Protein AF-A0A948JRC6-F1 (afdb_monomer)

Mean predicted aligned error: 4.11 Å

Radius of gyration: 13.5 Å; Cα contacts (8 Å, |Δi|>4): 110; chains: 1; bounding box: 30×24×35 Å

Sequence (69 aa):
LQITAAVTDGELQLSMVDNGKLAANWRPGNGIKGMQERLAECGGVLQVDSTQQAMHLRLRLPYMESENA

Solvent-accessible surface area (backbone atoms only — not comparable to full-atom values): 4044 Å² total; per-residue (Å²): 114,50,77,49,75,48,78,55,97,62,23,37,35,37,41,37,36,48,85,55,72,61,56,97,81,67,71,84,50,70,70,56,50,50,51,34,50,58,29,44,76,61,71,21,46,60,48,81,52,68,56,95,48,6,48,29,42,39,37,40,30,68,50,76,88,66,94,83,123

pLDDT: mean 92.87, std 8.84, range [50.41, 98.19]

Secondary structure (DSSP, 8-state):
-EEEEEEETTEEEEEEE-S----TT----HHHHHHHHHHHHTT-EEEEEEETTEEEEEEEEE----S--

Foldseek 3Di:
DDWDWDQDPQKIKIKDWDPDADDPPDDDDPVNVVVQVVQVVQVKGWDWDADVRIIMIIIIGRHDDDPPD

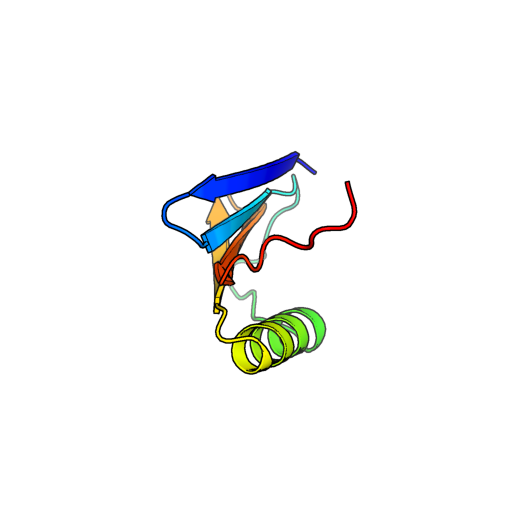Structure (mmCIF, N/CA/C/O backbone):
data_AF-A0A948JRC6-F1
#
_entry.id   AF-A0A948JRC6-F1
#
loop_
_atom_site.group_PDB
_atom_site.id
_atom_site.type_symbol
_atom_site.label_atom_id
_atom_site.label_alt_id
_atom_site.label_comp_id
_atom_site.label_asym_id
_atom_site.label_entity_id
_atom_site.label_seq_id
_atom_site.pdbx_PDB_ins_code
_atom_site.Cartn_x
_atom_site.Cartn_y
_atom_site.Cartn_z
_atom_site.occupancy
_atom_site.B_iso_or_equiv
_atom_site.auth_seq_id
_atom_site.auth_comp_id
_atom_site.auth_asym_id
_atom_site.auth_atom_id
_atom_site.pdbx_PDB_model_num
ATOM 1 N N . LEU A 1 1 ? -0.265 9.885 -10.311 1.00 85.62 1 LEU A N 1
ATOM 2 C CA . LEU A 1 1 ? -0.435 9.157 -9.039 1.00 85.62 1 LEU A CA 1
ATOM 3 C C . LEU A 1 1 ? -1.878 9.322 -8.601 1.00 85.62 1 LEU A C 1
ATOM 5 O O . LEU A 1 1 ? -2.311 10.452 -8.417 1.00 85.62 1 LEU A O 1
ATOM 9 N N . GLN A 1 2 ? -2.610 8.222 -8.506 1.00 94.94 2 GLN A N 1
ATOM 10 C CA . GLN A 1 2 ? -3.966 8.178 -7.977 1.00 94.94 2 GLN A CA 1
ATOM 11 C C . GLN A 1 2 ? -3.920 7.524 -6.600 1.00 94.94 2 GLN A C 1
ATOM 13 O O . GLN A 1 2 ? -3.292 6.480 -6.437 1.00 94.94 2 GLN A O 1
ATOM 18 N N . ILE A 1 3 ? -4.572 8.149 -5.623 1.00 96.69 3 ILE A N 1
ATOM 19 C CA . ILE A 1 3 ? -4.670 7.657 -4.249 1.00 96.69 3 ILE A CA 1
ATOM 20 C C . ILE A 1 3 ? -6.147 7.629 -3.888 1.00 96.69 3 ILE A C 1
ATOM 22 O O . ILE A 1 3 ? -6.859 8.608 -4.106 1.00 96.69 3 ILE A O 1
ATOM 26 N N . THR A 1 4 ? -6.603 6.507 -3.353 1.00 97.69 4 THR A N 1
ATOM 27 C CA . THR A 1 4 ? -7.957 6.341 -2.825 1.00 97.69 4 THR A CA 1
ATOM 28 C C . THR A 1 4 ? -7.868 5.786 -1.414 1.00 97.69 4 THR A C 1
ATOM 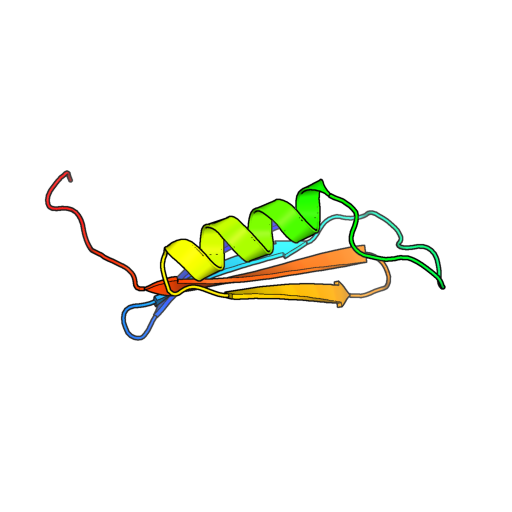30 O O . THR A 1 4 ? -6.982 4.982 -1.114 1.00 97.69 4 THR A O 1
ATOM 33 N N . ALA A 1 5 ? -8.761 6.253 -0.549 1.00 96.62 5 ALA A N 1
ATOM 34 C CA . ALA A 1 5 ? -8.849 5.844 0.840 1.00 96.62 5 ALA A CA 1
ATOM 35 C C . ALA A 1 5 ? -10.317 5.622 1.195 1.00 96.62 5 ALA A C 1
ATOM 37 O O . ALA A 1 5 ? -11.172 6.416 0.801 1.00 96.62 5 ALA A O 1
ATOM 38 N N . ALA A 1 6 ? -10.599 4.563 1.939 1.00 96.75 6 ALA A N 1
ATOM 39 C CA . ALA A 1 6 ? -11.916 4.296 2.490 1.00 96.75 6 ALA A CA 1
ATOM 40 C C . ALA A 1 6 ? -11.771 3.611 3.846 1.00 96.75 6 ALA A C 1
ATOM 42 O O . ALA A 1 6 ? -10.835 2.845 4.061 1.00 96.75 6 ALA A O 1
ATOM 43 N N . VAL A 1 7 ? -12.715 3.872 4.744 1.00 96.31 7 VAL A N 1
ATOM 44 C CA . VAL A 1 7 ? -12.894 3.061 5.948 1.00 96.31 7 VAL A CA 1
ATOM 45 C C . VAL A 1 7 ? -14.004 2.064 5.651 1.00 96.31 7 VAL A C 1
ATOM 47 O O . VAL A 1 7 ? -15.092 2.447 5.221 1.00 96.31 7 VAL A O 1
ATOM 50 N N . THR A 1 8 ? -13.732 0.776 5.806 1.00 94.94 8 THR A N 1
ATOM 51 C CA . THR A 1 8 ? -14.708 -0.295 5.563 1.00 94.94 8 THR A CA 1
ATOM 52 C C . THR A 1 8 ? -14.432 -1.428 6.534 1.00 94.94 8 THR A C 1
ATOM 54 O O . THR A 1 8 ? -13.280 -1.816 6.704 1.00 94.94 8 THR A O 1
ATOM 57 N N . ASP A 1 9 ? -15.478 -1.919 7.200 1.00 93.06 9 ASP A N 1
ATOM 58 C CA . ASP A 1 9 ? -15.405 -3.010 8.182 1.00 93.06 9 ASP A CA 1
ATOM 59 C C . ASP A 1 9 ? -14.375 -2.781 9.306 1.00 93.06 9 ASP A C 1
ATOM 61 O O . ASP A 1 9 ? -13.712 -3.706 9.768 1.00 93.06 9 ASP A O 1
ATOM 65 N N . GLY A 1 10 ? -14.225 -1.527 9.749 1.00 93.88 10 GLY A N 1
ATOM 66 C CA . GLY A 1 10 ? -13.262 -1.165 10.793 1.00 93.88 10 GLY A CA 1
ATOM 67 C C . GLY A 1 10 ? -11.800 -1.183 10.336 1.00 93.88 10 GLY A C 1
ATOM 68 O O . GLY A 1 10 ? -10.908 -1.129 11.176 1.00 93.88 10 GLY A O 1
ATOM 69 N N . GLU A 1 11 ? -11.530 -1.232 9.029 1.00 95.75 11 GLU A N 1
ATOM 70 C CA . GLU A 1 11 ? -10.190 -1.097 8.455 1.00 95.75 11 GLU A CA 1
ATOM 71 C C . GLU A 1 11 ? -10.084 0.168 7.592 1.00 95.75 11 GLU A C 1
ATOM 73 O O . GLU A 1 11 ? -10.972 0.478 6.796 1.00 95.75 11 GLU A O 1
ATOM 78 N N . LEU A 1 12 ? -8.957 0.874 7.696 1.00 95.88 12 LEU A N 1
ATOM 79 C CA . LEU A 1 12 ? -8.522 1.847 6.707 1.00 95.88 12 LEU A CA 1
ATOM 80 C C . LEU A 1 12 ? -7.940 1.079 5.524 1.00 95.88 12 LEU A C 1
ATOM 82 O O . LEU A 1 12 ? -6.909 0.413 5.644 1.00 95.88 12 LEU A O 1
ATOM 86 N N . GLN A 1 13 ? -8.585 1.210 4.373 1.00 97.38 13 GLN A N 1
ATOM 87 C CA . GLN A 1 13 ? -8.115 0.674 3.108 1.00 97.38 13 GLN A CA 1
ATOM 88 C C . GLN A 1 13 ? -7.563 1.808 2.251 1.00 97.38 13 GLN A C 1
ATOM 90 O O . GLN A 1 13 ? -8.230 2.817 2.027 1.00 97.38 13 GLN A O 1
ATOM 95 N N . LEU A 1 14 ? -6.339 1.636 1.760 1.00 97.00 14 LEU A N 1
ATOM 96 C CA . LEU A 1 14 ? -5.652 2.600 0.904 1.00 97.00 14 LEU A CA 1
ATOM 97 C C . LEU A 1 14 ? -5.210 1.900 -0.379 1.00 97.00 14 LEU A C 1
ATOM 99 O O . LEU A 1 14 ? -4.562 0.855 -0.332 1.00 97.00 14 LEU A O 1
ATOM 103 N N . SER A 1 15 ? -5.520 2.492 -1.527 1.00 97.19 15 SER A N 1
ATOM 104 C CA . SER A 1 15 ? -5.012 2.053 -2.828 1.00 97.19 15 SER A CA 1
ATOM 105 C C . SER A 1 15 ? -4.276 3.204 -3.497 1.00 97.19 15 SER A C 1
ATOM 107 O O . SER A 1 15 ? -4.804 4.312 -3.621 1.00 97.19 15 SER A O 1
ATOM 109 N N . MET A 1 16 ? -3.037 2.937 -3.906 1.00 97.00 16 MET A N 1
ATOM 110 C CA . MET A 1 16 ? -2.178 3.884 -4.607 1.00 97.00 16 MET A CA 1
ATOM 111 C C . MET A 1 16 ? -1.712 3.269 -5.919 1.00 97.00 16 MET A C 1
ATOM 113 O O . MET A 1 16 ? -1.125 2.187 -5.920 1.00 97.00 16 MET A O 1
A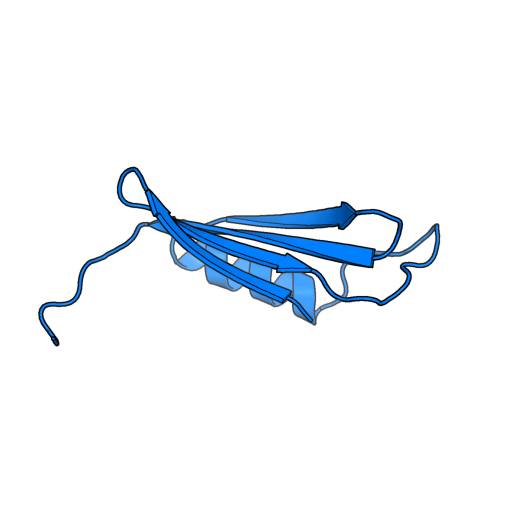TOM 117 N N . VAL A 1 17 ? -1.948 3.974 -7.022 1.00 96.50 17 VAL A N 1
ATOM 118 C CA . VAL A 1 17 ? -1.526 3.569 -8.366 1.00 96.50 17 VAL A CA 1
ATOM 119 C C . VAL A 1 17 ? -0.741 4.707 -9.001 1.00 96.50 17 VAL A C 1
ATOM 121 O O . VAL A 1 17 ? -1.234 5.836 -9.123 1.00 96.50 17 VAL A O 1
ATOM 124 N N . ASP A 1 18 ? 0.500 4.437 -9.391 1.00 93.56 18 ASP A N 1
ATOM 125 C CA . ASP A 1 18 ? 1.278 5.372 -10.199 1.00 93.56 18 ASP A CA 1
ATOM 126 C C . ASP A 1 18 ? 1.066 5.126 -11.700 1.00 93.56 18 ASP A C 1
ATOM 128 O O . ASP A 1 18 ? 0.294 4.270 -12.114 1.00 93.56 18 ASP A O 1
ATOM 132 N N . ASN A 1 19 ? 1.682 5.951 -12.537 1.00 93.75 19 ASN A N 1
ATOM 133 C CA . ASN A 1 19 ? 1.695 5.784 -13.991 1.00 93.75 19 ASN A CA 1
ATOM 134 C C . ASN A 1 19 ? 3.078 5.330 -14.484 1.00 93.75 19 ASN A C 1
ATOM 136 O O . ASN A 1 19 ? 3.442 5.577 -15.634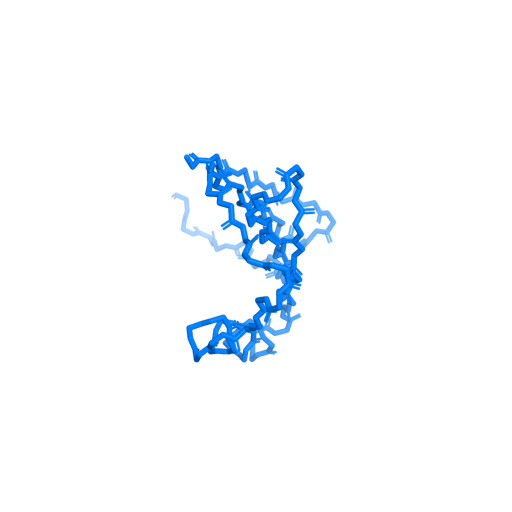 1.00 93.75 19 ASN A O 1
ATOM 140 N N . GLY A 1 20 ? 3.875 4.742 -13.589 1.00 92.94 20 GLY A N 1
ATOM 141 C CA . GLY A 1 20 ? 5.183 4.205 -13.908 1.00 92.94 20 GLY A CA 1
ATOM 142 C C . GLY A 1 20 ? 5.081 2.874 -14.644 1.00 92.94 20 GLY A C 1
ATOM 143 O O . GLY A 1 20 ? 4.004 2.371 -14.954 1.00 92.94 20 GLY A O 1
ATOM 144 N N . LYS A 1 21 ? 6.240 2.277 -14.917 1.00 94.69 21 LYS A N 1
ATOM 145 C CA . LYS A 1 21 ? 6.334 0.933 -15.482 1.00 94.69 21 LYS A CA 1
ATOM 146 C C . LYS A 1 21 ? 7.373 0.136 -14.715 1.00 94.69 21 LYS A C 1
ATOM 148 O O . LYS A 1 21 ? 8.551 0.487 -14.703 1.00 94.69 21 LYS A O 1
ATOM 153 N N . LEU A 1 22 ? 6.933 -0.945 -14.088 1.00 93.50 22 LEU A N 1
ATOM 154 C CA . LEU A 1 22 ? 7.805 -1.887 -13.413 1.00 93.50 22 LEU A CA 1
ATOM 155 C C . LEU A 1 22 ? 8.587 -2.701 -14.445 1.00 93.50 22 LEU A C 1
ATOM 157 O O . LEU A 1 22 ? 8.050 -3.169 -15.453 1.00 93.50 22 LEU A O 1
ATOM 161 N N . ALA A 1 23 ? 9.877 -2.882 -14.173 1.00 92.94 23 ALA A N 1
ATOM 162 C CA . ALA A 1 23 ? 10.698 -3.840 -14.897 1.00 92.94 23 ALA A CA 1
ATOM 163 C C . ALA A 1 23 ? 10.199 -5.270 -14.627 1.00 92.94 23 ALA A C 1
ATOM 165 O O . ALA A 1 23 ? 9.711 -5.568 -13.538 1.00 92.94 23 ALA A O 1
ATOM 166 N N . ALA A 1 24 ? 10.372 -6.178 -15.590 1.00 88.81 24 ALA A N 1
ATOM 167 C CA . ALA A 1 24 ? 9.899 -7.562 -15.472 1.00 88.81 24 ALA A CA 1
ATOM 168 C C . ALA A 1 24 ? 10.483 -8.317 -14.259 1.00 88.81 24 ALA A C 1
ATOM 170 O O . ALA A 1 24 ? 9.851 -9.219 -13.723 1.00 88.81 24 ALA A O 1
ATOM 171 N N . ASN A 1 25 ? 11.684 -7.942 -13.815 1.00 91.38 25 ASN A N 1
ATOM 172 C CA . ASN A 1 25 ? 12.385 -8.517 -12.667 1.00 91.38 25 ASN A CA 1
ATOM 173 C C . ASN A 1 25 ? 12.376 -7.596 -11.435 1.00 91.38 25 ASN A C 1
ATOM 175 O O . ASN A 1 25 ? 13.244 -7.731 -10.569 1.00 91.38 25 ASN A O 1
ATOM 179 N N . TRP A 1 26 ? 11.444 -6.641 -11.370 1.00 93.50 26 TRP A N 1
ATOM 180 C CA . TRP A 1 26 ? 11.323 -5.736 -10.233 1.00 93.50 26 TRP A CA 1
ATOM 181 C C . TRP A 1 26 ? 11.147 -6.515 -8.924 1.00 93.50 26 TRP A C 1
ATOM 183 O O . TRP A 1 26 ? 10.470 -7.543 -8.867 1.00 93.50 26 TRP A O 1
ATOM 193 N N . ARG A 1 27 ? 11.775 -6.017 -7.856 1.00 92.94 27 ARG A N 1
ATOM 194 C CA . ARG A 1 27 ? 11.667 -6.570 -6.505 1.00 92.94 27 ARG A CA 1
ATOM 195 C C . ARG A 1 27 ? 11.508 -5.439 -5.492 1.00 92.94 27 ARG A C 1
ATOM 197 O O . ARG A 1 27 ? 12.078 -4.366 -5.703 1.00 92.94 27 ARG A O 1
ATOM 204 N N . PRO A 1 28 ? 10.822 -5.684 -4.363 1.00 93.62 28 PRO A N 1
ATOM 205 C CA . PRO A 1 28 ? 10.753 -4.730 -3.266 1.00 93.62 28 PRO A CA 1
ATOM 206 C C . PRO A 1 28 ? 12.147 -4.310 -2.778 1.00 93.62 28 PRO A C 1
ATOM 208 O O . PRO A 1 28 ? 12.933 -5.136 -2.302 1.00 93.62 28 PRO A O 1
ATOM 211 N N . GLY A 1 29 ? 12.440 -3.013 -2.882 1.00 95.69 29 GLY A N 1
ATOM 212 C CA . GLY A 1 29 ? 13.590 -2.389 -2.227 1.00 95.69 29 GLY A CA 1
ATOM 213 C C . GLY A 1 29 ? 13.321 -2.099 -0.746 1.00 95.69 29 GLY A C 1
ATOM 214 O O . GLY A 1 29 ? 12.233 -2.370 -0.234 1.00 95.69 29 GLY A O 1
ATOM 215 N N . ASN A 1 30 ? 14.295 -1.491 -0.065 1.00 97.62 30 ASN A N 1
ATOM 216 C CA . ASN A 1 30 ? 14.200 -1.189 1.370 1.00 97.62 30 ASN A CA 1
ATOM 217 C C . ASN A 1 30 ? 13.002 -0.294 1.720 1.00 97.62 30 ASN A C 1
ATOM 219 O O . ASN A 1 30 ? 12.407 -0.484 2.770 1.00 97.62 30 ASN A O 1
ATOM 223 N N . GLY A 1 31 ? 12.606 0.629 0.834 1.00 96.50 31 GLY A N 1
ATOM 224 C CA . GLY A 1 31 ? 11.432 1.480 1.060 1.00 96.50 31 GLY A CA 1
ATOM 225 C C . GLY A 1 31 ? 10.132 0.677 1.172 1.00 96.50 31 GLY A C 1
ATOM 226 O O . GLY A 1 31 ? 9.404 0.819 2.147 1.00 96.50 31 GLY A O 1
ATOM 227 N N . ILE A 1 32 ? 9.873 -0.225 0.216 1.00 96.56 32 ILE A N 1
ATOM 228 C CA . ILE A 1 32 ? 8.684 -1.091 0.249 1.00 96.56 32 ILE A CA 1
ATOM 229 C C . ILE A 1 32 ? 8.736 -2.039 1.450 1.00 96.56 32 ILE A C 1
ATOM 231 O O . ILE A 1 32 ? 7.742 -2.164 2.159 1.00 96.56 32 ILE A O 1
ATOM 235 N N . LYS A 1 33 ? 9.892 -2.666 1.710 1.00 97.75 33 LYS A N 1
ATOM 236 C CA . LYS A 1 33 ? 10.058 -3.565 2.863 1.00 97.75 33 LYS A CA 1
ATOM 237 C C . LYS A 1 33 ? 9.808 -2.845 4.186 1.00 97.75 33 LYS A C 1
ATOM 239 O O . LYS A 1 33 ? 9.034 -3.329 4.999 1.00 97.75 33 LYS A O 1
ATOM 244 N N . GLY A 1 34 ? 10.376 -1.653 4.357 1.00 98.19 34 GLY A N 1
ATOM 245 C CA . GLY A 1 34 ? 10.147 -0.828 5.538 1.00 98.19 34 GLY A CA 1
ATOM 246 C C . GLY A 1 34 ? 8.673 -0.464 5.712 1.00 98.19 34 GLY A C 1
ATOM 247 O O . GLY A 1 34 ? 8.162 -0.557 6.820 1.00 98.19 34 GLY A O 1
ATOM 248 N N . MET A 1 35 ? 7.954 -0.122 4.635 1.00 97.25 35 MET A N 1
ATOM 249 C CA . MET A 1 35 ? 6.505 0.107 4.721 1.00 97.25 35 MET A CA 1
ATOM 250 C C . MET A 1 35 ? 5.745 -1.150 5.158 1.00 97.25 35 MET A C 1
ATOM 252 O O . MET A 1 35 ? 4.857 -1.050 5.999 1.00 97.25 35 MET A O 1
ATOM 256 N N . GLN A 1 36 ? 6.102 -2.326 4.629 1.00 97.81 36 GLN A N 1
ATOM 257 C CA . GLN A 1 36 ? 5.501 -3.598 5.046 1.00 97.81 36 GLN A CA 1
ATOM 258 C C . GLN A 1 36 ? 5.728 -3.868 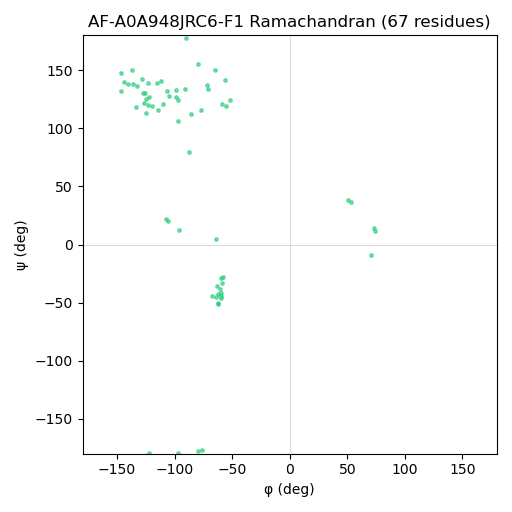6.539 1.00 97.81 36 GLN A C 1
ATOM 260 O O . GLN A 1 36 ? 4.783 -4.230 7.232 1.00 97.81 36 GLN A O 1
ATOM 265 N N . GLU A 1 37 ? 6.945 -3.646 7.038 1.00 98.06 37 GLU A N 1
ATOM 266 C CA . GLU A 1 37 ? 7.283 -3.797 8.458 1.00 98.06 37 GLU A CA 1
ATOM 267 C C . GLU A 1 37 ? 6.488 -2.834 9.346 1.00 98.06 37 GLU A C 1
ATOM 269 O O . GLU A 1 37 ? 5.852 -3.273 10.299 1.00 98.06 37 GLU A O 1
ATOM 274 N N . ARG A 1 38 ? 6.476 -1.533 9.019 1.00 97.69 38 ARG A N 1
ATOM 275 C CA . ARG A 1 38 ? 5.768 -0.522 9.824 1.00 97.69 38 ARG A CA 1
ATOM 276 C C . ARG A 1 38 ? 4.257 -0.761 9.847 1.00 97.69 38 ARG A C 1
ATOM 278 O O . ARG A 1 38 ? 3.623 -0.544 10.869 1.00 97.69 38 ARG A O 1
ATOM 285 N N . LEU A 1 39 ? 3.668 -1.236 8.747 1.00 96.88 39 LEU A N 1
ATOM 286 C CA . LEU A 1 39 ? 2.258 -1.640 8.742 1.00 96.88 39 LEU A CA 1
ATOM 287 C C . LEU A 1 39 ? 2.010 -2.868 9.601 1.00 96.88 39 LEU A C 1
ATOM 289 O O . LEU A 1 39 ? 1.046 -2.873 10.359 1.00 96.88 39 LEU A O 1
ATOM 293 N N . ALA A 1 40 ? 2.873 -3.880 9.499 1.00 97.50 40 ALA A N 1
ATOM 294 C CA . ALA A 1 40 ? 2.756 -5.089 10.303 1.00 97.50 40 ALA A CA 1
ATOM 295 C C . ALA A 1 40 ? 2.840 -4.780 11.807 1.00 97.50 40 ALA A C 1
ATOM 297 O O . ALA A 1 40 ? 2.078 -5.347 12.586 1.00 97.50 40 ALA A O 1
ATOM 298 N N . GLU A 1 41 ? 3.694 -3.834 12.213 1.00 97.50 41 GLU A N 1
ATOM 299 C CA . GLU A 1 41 ? 3.771 -3.333 13.596 1.00 97.50 41 GLU A CA 1
ATOM 300 C C . GLU A 1 41 ? 2.452 -2.720 14.087 1.00 97.50 41 GLU A C 1
ATOM 302 O O . GLU A 1 41 ? 2.148 -2.786 15.275 1.00 97.50 41 GLU A O 1
ATOM 307 N N . CYS A 1 42 ? 1.639 -2.175 13.182 1.00 95.00 42 CYS A N 1
ATOM 308 C CA . CYS A 1 42 ? 0.315 -1.639 13.489 1.00 95.00 42 CYS A CA 1
ATOM 309 C C . CYS A 1 42 ? -0.827 -2.645 13.226 1.00 95.00 42 CYS A C 1
ATOM 311 O O . CYS A 1 42 ? -1.993 -2.258 13.197 1.00 95.00 42 CYS A O 1
ATOM 313 N N . GLY A 1 43 ? -0.519 -3.929 13.002 1.00 96.19 43 GLY A N 1
ATOM 314 C CA . GLY A 1 43 ? -1.513 -4.965 12.691 1.00 96.19 43 GLY A CA 1
ATOM 315 C C . GLY A 1 43 ? -2.085 -4.889 11.270 1.00 96.19 43 GLY A C 1
ATOM 316 O O . GLY A 1 43 ? -3.076 -5.548 10.968 1.00 96.19 43 GLY A O 1
ATOM 317 N N . GLY A 1 44 ? -1.480 -4.082 10.400 1.00 96.94 44 GLY A N 1
ATOM 318 C CA . GLY A 1 44 ? -1.858 -3.917 9.003 1.00 96.94 44 GLY A CA 1
ATOM 319 C C . GLY A 1 44 ? -1.026 -4.756 8.034 1.00 96.94 44 GLY A C 1
ATOM 320 O O . GLY A 1 44 ? -0.111 -5.492 8.401 1.00 96.94 44 GLY A O 1
ATOM 321 N N . VAL A 1 45 ? -1.339 -4.618 6.747 1.00 97.75 45 VAL A N 1
ATOM 322 C CA . VAL A 1 45 ? -0.682 -5.324 5.643 1.00 97.75 45 VAL A CA 1
ATOM 323 C C . VAL A 1 45 ? -0.515 -4.382 4.450 1.00 97.75 45 VAL A C 1
ATOM 325 O O . VAL A 1 45 ? -1.450 -3.675 4.079 1.00 97.75 45 VAL A O 1
ATOM 328 N N . LEU A 1 46 ? 0.655 -4.431 3.802 1.00 98.12 46 LEU A N 1
ATOM 329 C CA . LEU A 1 46 ? 0.889 -3.870 2.466 1.00 98.12 46 LEU A CA 1
ATOM 330 C C . LEU A 1 46 ? 1.095 -4.992 1.447 1.00 98.12 46 LEU A C 1
ATOM 332 O O . LEU A 1 46 ? 2.044 -5.775 1.540 1.00 98.12 46 LEU A O 1
ATOM 336 N N . GLN A 1 47 ? 0.233 -5.009 0.435 1.00 97.19 47 GLN A N 1
ATOM 337 C CA . GLN A 1 47 ? 0.388 -5.789 -0.786 1.00 97.19 47 GLN A CA 1
ATOM 338 C C . GLN A 1 47 ? 0.934 -4.889 -1.894 1.00 97.19 47 GLN A C 1
ATOM 340 O O . GLN A 1 47 ? 0.452 -3.774 -2.097 1.00 97.19 47 GLN A O 1
ATOM 345 N N . VAL A 1 48 ? 1.949 -5.376 -2.606 1.00 95.25 48 VAL A N 1
ATOM 346 C CA . VAL A 1 48 ? 2.506 -4.686 -3.771 1.00 95.25 48 VAL A CA 1
ATOM 347 C C . VAL A 1 48 ? 2.234 -5.533 -4.997 1.00 95.25 48 VAL A C 1
ATOM 349 O O . VAL A 1 48 ? 2.757 -6.638 -5.114 1.00 95.25 48 VAL A O 1
ATOM 352 N N . ASP A 1 49 ? 1.437 -4.984 -5.900 1.00 92.06 49 ASP A N 1
ATOM 353 C CA . ASP A 1 49 ? 1.062 -5.589 -7.168 1.00 92.06 49 ASP A CA 1
ATOM 354 C C . ASP A 1 49 ? 1.455 -4.673 -8.329 1.00 92.06 49 ASP A C 1
ATOM 356 O O . ASP A 1 49 ? 1.999 -3.577 -8.157 1.00 92.06 49 ASP A O 1
ATOM 360 N N . SER A 1 50 ? 1.138 -5.123 -9.541 1.00 90.44 50 SER A N 1
ATOM 361 C CA . SER A 1 50 ? 1.192 -4.281 -10.728 1.00 90.44 50 SER A CA 1
ATOM 362 C C . SER A 1 50 ? -0.164 -4.244 -11.420 1.00 90.44 50 SER A C 1
ATOM 364 O O . SER A 1 50 ? -0.836 -5.266 -11.537 1.00 90.44 50 SER A O 1
ATOM 366 N N . THR A 1 51 ? -0.578 -3.070 -11.886 1.00 88.12 51 THR A N 1
ATOM 367 C CA . THR A 1 51 ? -1.780 -2.882 -12.708 1.00 88.12 51 THR A CA 1
ATOM 368 C C . THR A 1 51 ? -1.351 -2.206 -13.998 1.00 88.12 51 THR A C 1
ATOM 370 O O . THR A 1 51 ? -0.760 -1.136 -13.956 1.00 88.12 51 THR A O 1
ATOM 373 N N . GLN A 1 52 ? -1.579 -2.848 -15.149 1.00 89.56 52 GLN A N 1
ATOM 374 C CA . GLN A 1 52 ? -1.089 -2.353 -16.449 1.00 89.56 52 GLN A CA 1
ATOM 375 C C . GLN A 1 52 ? 0.420 -2.016 -16.444 1.00 89.56 52 GLN A C 1
ATOM 377 O O . GLN A 1 52 ? 0.858 -1.055 -17.065 1.00 89.56 52 GLN A O 1
ATOM 382 N N . GLN A 1 53 ? 1.226 -2.829 -15.750 1.00 91.31 53 GLN A N 1
ATOM 383 C CA . GLN A 1 53 ? 2.667 -2.632 -15.517 1.00 91.31 53 GLN A CA 1
ATOM 384 C C . GLN A 1 53 ? 3.038 -1.486 -14.561 1.00 91.31 53 GLN A C 1
ATOM 386 O O . GLN A 1 53 ? 4.200 -1.416 -14.170 1.00 91.31 53 GLN A O 1
ATOM 391 N N . ALA A 1 54 ? 2.100 -0.639 -14.145 1.00 93.94 54 ALA A N 1
ATOM 392 C CA . ALA A 1 54 ? 2.334 0.371 -13.119 1.00 93.94 54 ALA A CA 1
ATOM 393 C C . ALA A 1 54 ? 2.287 -0.231 -11.714 1.00 93.94 54 ALA A C 1
ATOM 395 O O . ALA A 1 54 ? 1.656 -1.272 -11.505 1.00 93.94 54 ALA A O 1
ATOM 396 N N . MET A 1 55 ? 2.952 0.408 -10.750 1.00 95.56 55 MET A N 1
ATOM 397 C CA . MET A 1 55 ? 2.931 -0.065 -9.368 1.00 95.56 55 MET A CA 1
ATOM 398 C C . MET A 1 55 ? 1.553 0.183 -8.760 1.00 95.56 55 MET A C 1
ATOM 400 O O . MET A 1 55 ? 1.005 1.280 -8.864 1.00 95.56 55 MET A O 1
ATOM 404 N N . HIS A 1 56 ? 1.021 -0.835 -8.088 1.00 96.75 56 HIS A N 1
ATOM 405 C CA . HIS A 1 56 ? -0.200 -0.731 -7.307 1.00 96.75 56 HIS A CA 1
ATOM 406 C C . HIS 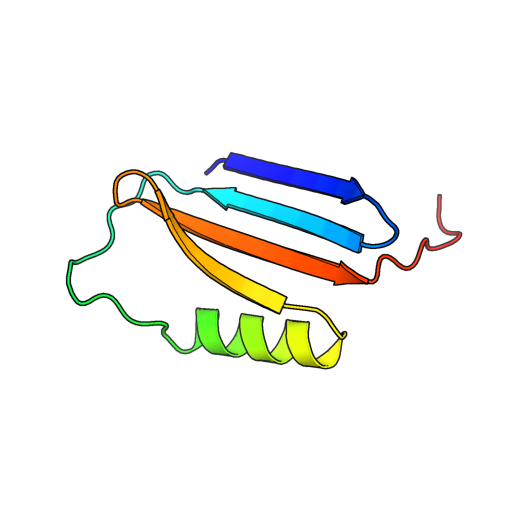A 1 56 ? 0.085 -1.186 -5.876 1.00 96.75 56 HIS A C 1
ATOM 408 O O . HIS A 1 56 ? 0.376 -2.353 -5.624 1.00 96.75 56 HIS A O 1
ATOM 414 N N . LEU A 1 57 ? 0.006 -0.254 -4.932 1.00 97.31 57 LEU A N 1
ATOM 415 C CA . LEU A 1 57 ? 0.118 -0.531 -3.505 1.00 97.31 57 LEU A CA 1
ATOM 416 C C . LEU A 1 57 ? -1.280 -0.611 -2.898 1.00 97.31 57 LEU A C 1
ATOM 418 O O . LEU A 1 57 ? -2.071 0.321 -3.048 1.00 97.31 57 LEU A O 1
ATOM 422 N N . ARG A 1 58 ? -1.568 -1.711 -2.205 1.00 97.81 58 ARG A N 1
ATOM 423 C CA . ARG A 1 58 ? -2.822 -1.925 -1.478 1.00 97.81 58 ARG A CA 1
ATOM 424 C C . ARG A 1 58 ? -2.516 -2.119 -0.004 1.00 97.81 58 ARG A C 1
ATOM 426 O O . ARG A 1 58 ? -1.793 -3.040 0.371 1.00 97.81 58 ARG A O 1
ATOM 433 N N . LEU A 1 59 ? -3.059 -1.236 0.815 1.00 97.25 59 LEU A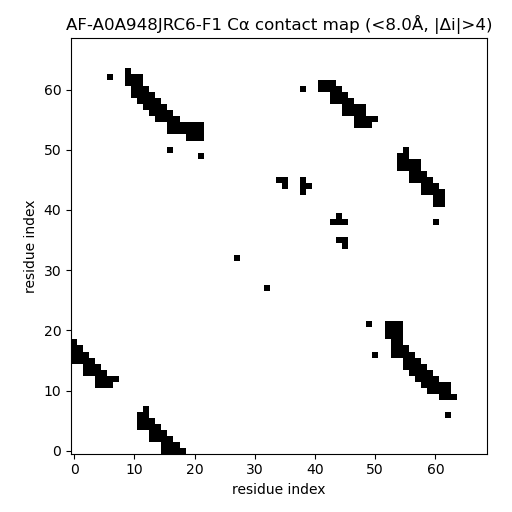 N 1
ATOM 434 C CA . LEU A 1 59 ? -2.881 -1.196 2.257 1.00 97.25 59 LEU A CA 1
ATOM 435 C C . LEU A 1 59 ? -4.191 -1.535 2.950 1.00 97.25 59 LEU A C 1
ATOM 437 O O . LEU A 1 59 ? -5.246 -1.050 2.539 1.00 97.25 59 LEU A O 1
ATOM 441 N N . ARG A 1 60 ? -4.093 -2.290 4.041 1.00 97.25 60 ARG A N 1
ATOM 442 C CA . ARG A 1 60 ? -5.154 -2.419 5.041 1.00 97.25 60 ARG A CA 1
ATOM 443 C C . ARG A 1 60 ? -4.556 -2.249 6.424 1.00 97.25 60 ARG A C 1
ATOM 445 O O . ARG A 1 60 ? -3.477 -2.778 6.686 1.00 97.25 60 ARG A O 1
ATOM 452 N N . LEU A 1 61 ? -5.235 -1.499 7.275 1.00 96.00 61 LEU A N 1
ATOM 453 C CA . LEU A 1 61 ? -4.826 -1.228 8.644 1.00 96.00 61 LEU A CA 1
ATOM 454 C C . LEU A 1 61 ? -6.079 -1.176 9.523 1.00 96.00 61 LEU A C 1
ATOM 456 O O . LEU A 1 61 ? -7.055 -0.568 9.084 1.00 96.00 61 LEU A O 1
ATOM 460 N N . PRO A 1 62 ? -6.072 -1.727 10.748 1.00 95.56 62 PRO A N 1
ATOM 461 C CA . PRO A 1 62 ? -7.148 -1.484 11.702 1.00 95.56 62 PRO A CA 1
ATOM 462 C C . PRO A 1 62 ? -7.405 0.021 11.857 1.00 95.56 62 PRO A C 1
ATOM 464 O O . PRO A 1 62 ? -6.489 0.797 12.135 1.00 95.56 62 PRO A O 1
ATOM 467 N N . TYR A 1 63 ? -8.644 0.447 11.636 1.00 93.19 63 TYR A N 1
ATOM 468 C CA . TYR A 1 63 ? -9.034 1.840 11.782 1.00 93.19 63 TYR A CA 1
ATOM 469 C C . TYR A 1 63 ? -9.401 2.106 13.235 1.00 93.19 63 TYR A C 1
ATOM 471 O O . TYR A 1 63 ? -10.402 1.604 13.744 1.00 93.19 63 TYR A O 1
ATOM 479 N N . MET A 1 64 ? -8.580 2.909 13.903 1.00 86.00 64 MET A N 1
ATOM 480 C CA . MET A 1 64 ? -8.923 3.490 15.191 1.00 86.00 64 MET A CA 1
ATOM 481 C C . MET A 1 64 ? -9.443 4.897 14.929 1.00 86.00 64 MET A C 1
ATOM 483 O O . MET A 1 64 ? -8.669 5.792 14.589 1.00 86.00 64 MET A O 1
ATOM 487 N N . GLU A 1 65 ? -10.755 5.078 15.048 1.00 79.19 65 GLU A N 1
ATOM 488 C CA . GLU A 1 65 ? -11.357 6.406 15.029 1.00 79.19 65 GLU A CA 1
ATOM 489 C C . GLU A 1 65 ? -10.752 7.219 16.182 1.00 79.19 65 GLU A C 1
ATOM 491 O O . GLU A 1 65 ? -10.795 6.802 17.340 1.00 79.19 65 GLU A O 1
ATOM 496 N N . SER A 1 66 ? -10.110 8.343 15.866 1.00 75.06 66 SER A N 1
ATOM 497 C CA . SER A 1 66 ? -9.654 9.272 16.896 1.00 75.06 66 SER A CA 1
ATOM 498 C C . SER A 1 66 ? -10.756 10.290 17.146 1.00 75.06 66 SER A C 1
ATOM 500 O O . SER A 1 66 ? -11.233 10.887 16.185 1.00 75.06 66 SER A O 1
ATOM 502 N N . GLU A 1 67 ? -11.076 10.576 18.408 1.00 61.16 67 GLU A N 1
ATOM 503 C CA . GLU A 1 67 ? -12.048 11.615 18.808 1.00 61.16 67 GLU A CA 1
ATOM 504 C C . GLU A 1 67 ? -11.642 13.056 18.425 1.00 61.16 67 GLU A C 1
ATOM 506 O O . GL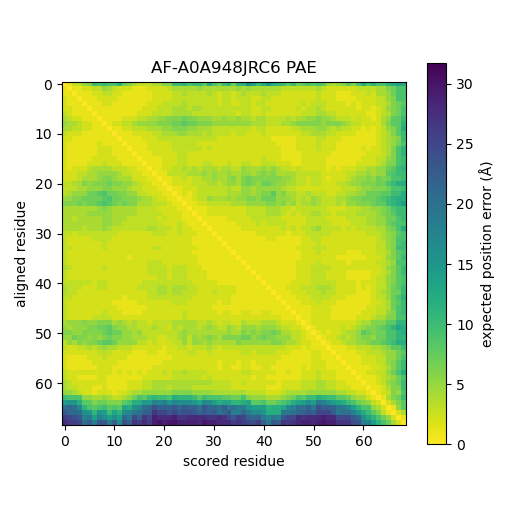U A 1 67 ? -12.333 14.011 18.766 1.00 61.16 67 GLU A O 1
ATOM 511 N N . ASN A 1 68 ? -10.539 13.241 17.698 1.00 57.81 68 ASN A N 1
ATOM 512 C CA . ASN A 1 68 ? -10.125 14.541 17.187 1.00 57.81 68 ASN A CA 1
ATOM 513 C C . ASN A 1 68 ? -10.782 14.804 15.823 1.00 57.81 68 ASN A C 1
ATOM 515 O O . ASN A 1 68 ? -10.147 14.616 14.782 1.00 57.81 68 ASN A O 1
ATOM 519 N N . ALA A 1 69 ? -12.050 15.219 15.854 1.00 50.41 69 ALA A N 1
ATOM 520 C CA . ALA A 1 69 ? -12.739 15.881 14.743 1.00 50.41 69 ALA A CA 1
ATOM 521 C C . ALA A 1 69 ? -12.729 17.405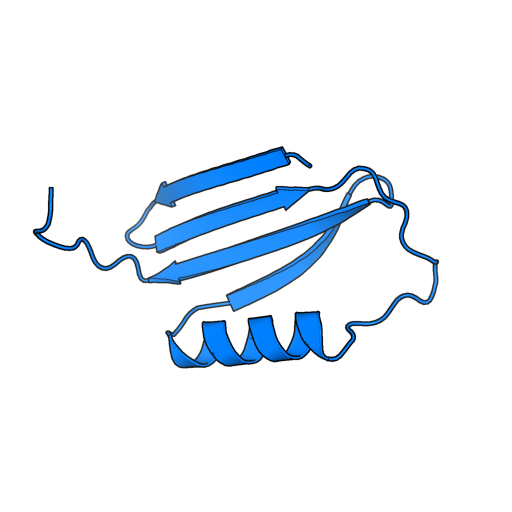 14.935 1.00 50.41 69 ALA A C 1
ATOM 523 O O . ALA A 1 69 ? -12.948 17.857 16.082 1.00 50.41 69 ALA A O 1
#

Nearest PDB structures (foldseek):
  5iul-assembly1_A  TM=8.652E-01  e=4.306E-03  Bacillus subtilis subsp. subtilis str. 168
  3ehj-assembly1_A  TM=8.699E-01  e=7.610E-03  Bacillus subtilis
  7ssj-assembly2_D  TM=8.095E-01  e=9.558E-03  Bacillus subtilis subsp. subtilis str. 168
  3zxo-assembly1_A  TM=7.255E-01  e=2.122E-02  Mycobacterium tuberculosis H37Rv
  8sbm-assembly2_B  TM=7.398E-01  e=5.915E-02  Mycobacterium tuberculosis